Protein AF-A0A6A0RBZ7-F1 (afdb_monomer)

Solvent-accessible surface area (backbone atoms only — not comparable to full-atom values): 8085 Å² total; per-residue (Å²): 137,89,80,86,81,80,82,78,82,82,77,94,74,73,84,77,72,79,76,76,73,68,76,79,75,74,66,85,78,66,88,77,43,56,83,73,71,80,57,58,84,74,53,65,67,49,73,70,46,53,54,59,62,68,76,56,68,63,87,55,32,42,76,67,55,38,51,54,51,49,54,41,51,50,47,39,51,52,47,53,52,50,51,54,52,50,53,52,50,54,52,48,54,54,50,56,72,75,35,93,70,91,65,89,72,55,71,68,58,56,53,50,50,51,52,52,52,54,52,54,61,68,70,74,114

Structure (mmCIF, N/CA/C/O backbone):
data_AF-A0A6A0RBZ7-F1
#
_entry.id   AF-A0A6A0RBZ7-F1
#
loop_
_atom_site.group_PDB
_atom_site.id
_atom_site.type_symbol
_atom_site.label_atom_id
_atom_site.label_alt_id
_atom_site.label_comp_id
_atom_site.label_as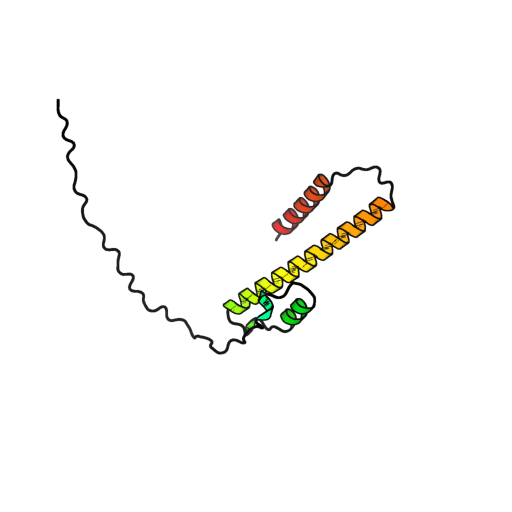ym_id
_atom_site.label_entity_id
_atom_site.label_seq_id
_atom_site.pdbx_PDB_ins_code
_atom_site.Cartn_x
_atom_site.Cartn_y
_atom_site.Cartn_z
_atom_site.occupancy
_atom_site.B_iso_or_equiv
_atom_site.auth_seq_id
_atom_site.auth_comp_id
_atom_site.auth_asym_id
_atom_site.auth_atom_id
_atom_site.pdbx_PDB_model_num
ATOM 1 N N . MET A 1 1 ? 51.895 10.059 60.816 1.00 44.75 1 MET A N 1
ATOM 2 C CA . MET A 1 1 ? 51.216 11.335 61.120 1.00 44.75 1 MET A CA 1
ATOM 3 C C . MET A 1 1 ? 49.793 11.196 60.600 1.00 44.75 1 MET A C 1
ATOM 5 O O . MET A 1 1 ? 49.625 10.981 59.409 1.00 44.75 1 MET A O 1
ATOM 9 N N . MET A 1 2 ? 48.817 11.102 61.507 1.00 38.97 2 MET A N 1
ATOM 10 C CA . MET A 1 2 ? 47.416 10.790 61.202 1.00 38.97 2 MET A CA 1
ATOM 11 C C . MET A 1 2 ? 46.694 12.017 60.637 1.00 38.97 2 MET A C 1
ATOM 13 O O . MET A 1 2 ? 46.860 13.109 61.172 1.00 38.97 2 MET A O 1
ATOM 17 N N . ILE A 1 3 ? 45.860 11.824 59.615 1.00 46.59 3 ILE A N 1
ATOM 18 C CA . ILE A 1 3 ? 44.832 12.791 59.220 1.00 46.59 3 ILE A CA 1
ATOM 19 C C . ILE A 1 3 ? 43.491 12.073 59.379 1.00 46.59 3 ILE A C 1
ATOM 21 O O . ILE A 1 3 ? 43.168 11.167 58.613 1.00 46.59 3 ILE A O 1
ATOM 25 N N . GLN A 1 4 ? 42.754 12.432 60.430 1.00 48.66 4 GLN A N 1
ATOM 26 C CA . GLN A 1 4 ? 41.369 12.017 60.635 1.00 48.66 4 GLN A CA 1
ATOM 27 C C . GLN A 1 4 ? 40.492 12.742 59.610 1.00 48.66 4 GLN A C 1
ATOM 29 O O . GLN A 1 4 ? 40.431 13.969 59.605 1.00 48.66 4 GLN A O 1
ATOM 34 N N . VAL A 1 5 ? 39.820 11.985 58.744 1.00 55.41 5 VAL A N 1
ATOM 35 C CA . VAL A 1 5 ? 38.746 12.502 57.890 1.00 55.41 5 VAL A CA 1
ATOM 36 C C . VAL A 1 5 ? 37.437 12.293 58.642 1.00 55.41 5 VAL A C 1
ATOM 38 O O . VAL A 1 5 ? 36.955 11.173 58.804 1.00 55.41 5 VAL A O 1
ATOM 41 N N . GLU A 1 6 ? 36.908 13.389 59.166 1.00 47.81 6 GLU A N 1
ATOM 42 C CA . GLU A 1 6 ? 35.656 13.453 59.908 1.00 47.81 6 GLU A CA 1
ATOM 43 C C . GLU A 1 6 ? 34.476 13.214 58.949 1.00 47.81 6 GLU A C 1
ATOM 45 O O . GLU A 1 6 ? 34.278 13.939 57.972 1.00 47.81 6 GLU A O 1
ATOM 50 N N . SER A 1 7 ? 33.712 12.148 59.191 1.00 55.22 7 SER A N 1
ATOM 51 C CA . SER A 1 7 ? 32.525 11.806 58.403 1.00 55.22 7 SER A CA 1
ATOM 52 C C . SER A 1 7 ? 31.362 12.708 58.816 1.00 55.22 7 SER A C 1
ATOM 54 O O . SER A 1 7 ? 30.881 12.620 59.944 1.00 55.22 7 SER A O 1
ATOM 56 N N . ARG A 1 8 ? 30.887 13.571 57.910 1.00 57.09 8 ARG A N 1
ATOM 57 C CA . ARG A 1 8 ? 29.642 14.328 58.113 1.00 57.09 8 ARG A CA 1
ATOM 58 C C . ARG A 1 8 ? 28.433 13.386 57.987 1.00 57.09 8 ARG A C 1
ATOM 60 O O . ARG A 1 8 ? 28.324 12.719 56.958 1.00 57.09 8 ARG A O 1
ATOM 67 N N . PRO A 1 9 ? 27.504 13.342 58.957 1.00 52.34 9 PRO A N 1
ATOM 68 C CA . PRO A 1 9 ? 26.252 12.612 58.794 1.00 52.34 9 PRO A CA 1
ATOM 69 C C . PRO A 1 9 ? 25.336 13.339 57.798 1.00 52.34 9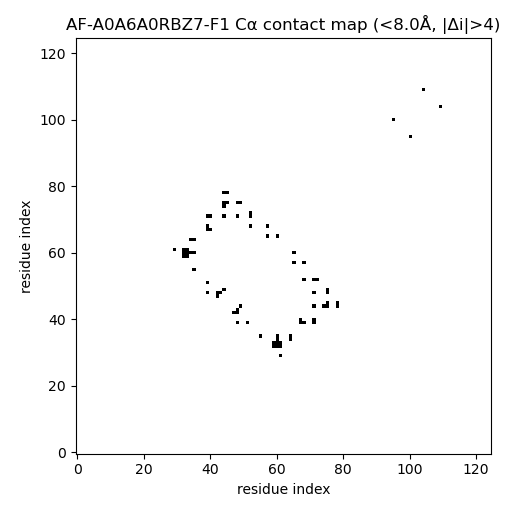 PRO A C 1
ATOM 71 O O . PRO A 1 9 ? 25.086 14.539 57.917 1.00 52.34 9 PRO A O 1
ATOM 74 N N . MET A 1 10 ? 24.848 12.597 56.802 1.00 51.03 10 MET A N 1
ATOM 75 C CA . MET A 1 10 ? 23.846 13.051 55.839 1.00 51.03 10 MET A CA 1
ATOM 76 C C . MET A 1 10 ? 22.495 13.189 56.555 1.00 51.03 10 MET A C 1
ATOM 78 O O . MET A 1 10 ? 22.010 12.229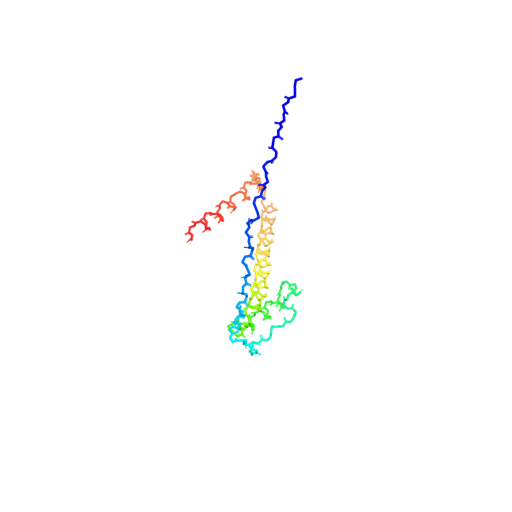 57.152 1.00 51.03 10 MET A O 1
ATOM 82 N N . ALA A 1 11 ? 21.909 14.388 56.532 1.00 60.94 11 ALA A N 1
ATOM 83 C CA . ALA A 1 11 ? 20.591 14.639 57.107 1.00 60.94 11 ALA A CA 1
ATOM 84 C C . ALA A 1 11 ? 19.505 13.823 56.369 1.00 60.94 11 ALA A C 1
ATOM 86 O O . ALA A 1 11 ? 19.566 13.719 55.141 1.00 60.94 11 ALA A O 1
ATOM 87 N N . PRO A 1 12 ? 18.498 13.272 57.074 1.00 55.38 12 PRO A N 1
ATOM 88 C CA . PRO A 1 12 ? 17.367 12.616 56.442 1.00 55.38 12 PRO A CA 1
ATOM 89 C C . PRO A 1 12 ? 16.357 13.682 55.997 1.00 55.38 12 PRO A C 1
ATOM 91 O O . PRO A 1 12 ? 15.600 14.229 56.791 1.00 55.38 12 PRO A O 1
ATOM 94 N N . GLY A 1 13 ? 16.372 13.995 54.710 1.00 49.75 13 GLY A N 1
ATOM 95 C CA . GLY A 1 13 ? 15.325 14.722 53.996 1.00 49.75 13 GLY A CA 1
ATOM 96 C C . GLY A 1 13 ? 15.412 14.231 52.556 1.00 49.75 13 GLY A C 1
ATOM 97 O O . GLY A 1 13 ? 16.498 14.178 51.993 1.00 49.75 13 GLY A O 1
ATOM 98 N N . THR A 1 14 ? 14.364 13.710 51.942 1.00 56.25 14 THR A N 1
ATOM 99 C CA . THR A 1 14 ? 13.032 14.295 51.879 1.00 56.25 14 THR A CA 1
ATOM 100 C C . THR A 1 14 ? 12.034 13.160 51.686 1.00 56.25 14 THR A C 1
ATOM 102 O O . THR A 1 14 ? 12.271 12.271 50.862 1.00 56.25 14 THR A O 1
ATOM 105 N N . ASP A 1 15 ? 10.930 13.206 52.433 1.00 45.38 15 ASP A N 1
ATOM 106 C CA . ASP A 1 15 ? 9.711 12.463 52.129 1.00 45.38 15 ASP A CA 1
ATOM 107 C C . ASP A 1 15 ? 9.446 12.545 50.626 1.00 45.38 15 ASP A C 1
ATOM 109 O O . ASP A 1 15 ? 9.230 13.625 50.067 1.00 45.38 15 ASP A O 1
ATOM 113 N N . ARG A 1 16 ? 9.484 11.395 49.948 1.00 50.19 16 ARG A N 1
ATOM 114 C CA . ARG A 1 16 ? 8.857 11.276 48.638 1.00 50.19 16 ARG A CA 1
ATOM 115 C C . ARG A 1 16 ? 7.380 11.491 48.898 1.00 50.19 16 ARG A C 1
ATOM 117 O O . ARG A 1 16 ? 6.717 10.574 49.369 1.00 50.19 16 ARG A O 1
ATOM 124 N N . GLN A 1 17 ? 6.938 12.724 48.660 1.00 50.69 17 GLN A N 1
ATOM 125 C CA . GLN A 1 17 ? 5.543 13.124 48.673 1.00 50.69 17 GLN A CA 1
ATOM 126 C C . GLN A 1 17 ? 4.727 11.985 48.083 1.00 50.69 17 GLN A C 1
ATOM 128 O O . GLN A 1 17 ? 4.946 11.581 46.936 1.00 50.69 17 GLN A O 1
ATOM 133 N N . SER A 1 18 ? 3.860 11.434 48.926 1.00 49.50 18 SER A N 1
ATOM 134 C CA . SER A 1 18 ? 2.731 10.621 48.532 1.00 49.50 18 SER A CA 1
ATOM 135 C C . SER A 1 18 ? 2.111 11.317 47.337 1.00 49.50 18 SER A C 1
ATOM 137 O O . SER A 1 18 ? 1.544 12.400 47.456 1.00 49.50 18 SER A O 1
ATOM 139 N N . ILE A 1 19 ? 2.317 10.748 46.154 1.00 53.22 19 ILE A N 1
ATOM 140 C CA . ILE A 1 19 ? 1.489 11.087 45.015 1.00 53.22 19 ILE A CA 1
ATOM 141 C C . ILE A 1 19 ? 0.155 10.486 45.418 1.00 53.22 19 ILE A C 1
ATOM 143 O O . ILE A 1 19 ? -0.067 9.288 45.226 1.00 53.22 19 ILE A O 1
ATOM 147 N N . ASP A 1 20 ? -0.662 11.294 46.086 1.00 47.59 20 ASP A N 1
ATOM 148 C CA . ASP A 1 20 ? -2.086 11.069 46.197 1.00 47.59 20 ASP A CA 1
ATOM 149 C C . ASP A 1 20 ? -2.549 10.952 44.750 1.00 47.59 20 ASP A C 1
ATOM 151 O O . ASP A 1 20 ? -2.672 11.929 44.011 1.00 47.59 20 ASP A O 1
ATOM 155 N N . LYS A 1 21 ? -2.632 9.704 44.286 1.00 56.59 21 LYS A N 1
ATOM 156 C CA . LYS A 1 21 ? -3.212 9.365 43.001 1.00 56.59 21 LYS A CA 1
ATOM 157 C C . LYS A 1 21 ? -4.697 9.621 43.178 1.00 56.59 21 LYS A C 1
ATOM 159 O O . LYS A 1 21 ? -5.448 8.693 43.466 1.00 56.59 21 LYS A O 1
ATOM 164 N N . GLU A 1 22 ? -5.083 10.890 43.055 1.00 55.34 22 GLU A N 1
ATOM 165 C CA . GLU A 1 22 ? -6.410 11.273 42.591 1.00 55.34 22 GLU A CA 1
ATOM 166 C C . GLU A 1 22 ? -6.803 10.224 41.540 1.00 55.34 22 GLU A C 1
ATOM 168 O O . GLU A 1 22 ? -6.018 9.993 40.604 1.00 55.34 22 GLU A O 1
ATOM 173 N N . PRO A 1 23 ? -7.906 9.478 41.739 1.00 51.19 23 PRO A N 1
ATOM 174 C CA . PRO A 1 23 ? -8.352 8.511 40.759 1.00 51.19 23 PRO A CA 1
ATOM 175 C C . PRO A 1 23 ? -8.436 9.259 39.440 1.00 51.19 23 PRO A C 1
ATOM 177 O O . PRO A 1 23 ? -9.162 10.244 39.340 1.00 51.19 23 PRO A O 1
ATOM 180 N N . ILE A 1 24 ? -7.637 8.844 38.458 1.00 56.59 24 ILE A N 1
ATOM 181 C CA . ILE A 1 24 ? -7.763 9.375 37.110 1.00 56.59 24 ILE A CA 1
ATOM 182 C C . ILE A 1 24 ? -9.175 8.968 36.707 1.00 56.59 24 ILE A C 1
ATOM 184 O O . ILE A 1 24 ? -9.430 7.788 36.460 1.00 56.59 24 ILE A O 1
ATOM 188 N N . GLU A 1 25 ? -10.107 9.914 36.786 1.00 46.34 25 GLU A N 1
ATOM 189 C CA . GLU A 1 25 ? -11.473 9.754 36.330 1.00 46.34 25 GLU A CA 1
ATOM 190 C C . GLU A 1 25 ? -11.345 9.517 34.831 1.00 46.34 25 GLU A C 1
ATOM 192 O O . GLU A 1 25 ? -11.154 10.440 34.040 1.00 46.34 25 GLU A O 1
ATOM 197 N N . TYR A 1 26 ? -11.293 8.238 34.454 1.00 51.84 26 TYR A N 1
ATOM 198 C CA . TYR A 1 26 ? -11.399 7.833 33.070 1.00 51.84 26 TYR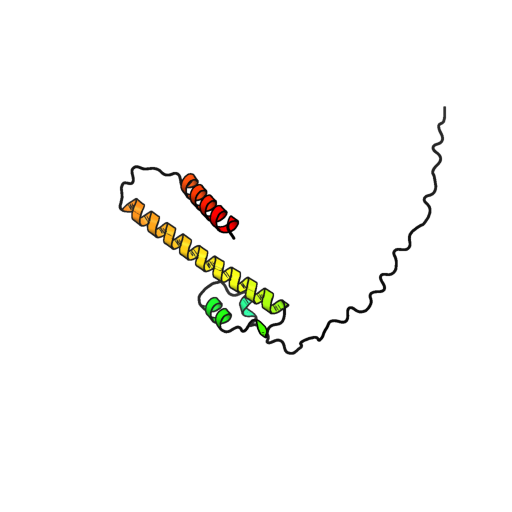 A CA 1
ATOM 199 C C . TYR A 1 26 ? -12.726 8.416 32.598 1.00 51.84 26 TYR A C 1
ATOM 201 O O . TYR A 1 26 ? -13.795 7.973 33.024 1.00 51.84 26 TYR A O 1
ATOM 209 N N . GLY A 1 27 ? -12.626 9.469 31.780 1.00 54.34 27 GLY A N 1
ATOM 210 C CA . GLY A 1 27 ? -13.752 10.072 31.085 1.00 54.34 27 GLY A CA 1
ATOM 211 C C . GLY A 1 27 ? -14.579 8.991 30.392 1.00 54.34 27 GLY A C 1
ATOM 212 O O . GLY A 1 27 ? -14.081 7.880 30.198 1.00 54.34 27 GLY A O 1
ATOM 213 N N . PRO A 1 28 ? -15.843 9.306 30.066 1.00 48.72 28 PRO A N 1
ATOM 214 C CA . PRO A 1 28 ? -16.896 8.338 29.796 1.00 48.72 28 PRO A CA 1
ATOM 215 C C . PRO A 1 28 ? -16.363 7.219 28.916 1.00 48.72 28 PRO A C 1
ATOM 217 O O . PRO A 1 28 ? -16.144 7.416 27.729 1.00 48.72 28 PRO A O 1
ATOM 220 N N . THR A 1 29 ? -16.123 6.069 29.545 1.00 60.25 29 THR A N 1
ATOM 221 C CA . THR A 1 29 ? -15.833 4.804 28.885 1.00 60.25 29 THR A CA 1
ATOM 222 C C . THR A 1 29 ? -16.958 4.594 27.890 1.00 60.25 29 THR A C 1
ATOM 224 O O . THR A 1 29 ? -18.103 4.318 28.240 1.00 60.25 29 THR A O 1
ATOM 227 N N . ASP A 1 30 ? -16.647 4.861 26.647 1.00 54.09 30 ASP A N 1
ATOM 228 C CA . ASP A 1 30 ? -17.426 4.664 25.457 1.00 54.09 30 ASP A CA 1
ATOM 229 C C . ASP A 1 30 ? -17.490 3.156 25.195 1.00 54.09 30 ASP A C 1
ATOM 231 O O . ASP A 1 30 ? -16.945 2.631 24.235 1.00 54.09 30 ASP A O 1
ATOM 235 N N . TRP A 1 31 ? -18.203 2.419 26.058 1.00 55.66 31 TRP A N 1
ATOM 236 C CA . TRP A 1 31 ? -18.424 0.966 25.930 1.00 55.66 31 TRP A CA 1
ATOM 237 C C . TRP A 1 31 ? -19.183 0.567 24.650 1.00 55.66 31 TRP A C 1
ATOM 239 O O . TRP A 1 31 ? -19.508 -0.603 24.469 1.00 55.66 31 TRP A O 1
ATOM 249 N N . ASN A 1 32 ? -19.498 1.531 23.781 1.00 59.84 32 ASN A N 1
ATOM 250 C CA . ASN A 1 32 ? -20.224 1.348 22.533 1.00 59.84 32 ASN A CA 1
ATOM 251 C C . ASN A 1 32 ? -19.333 1.584 21.297 1.00 59.84 32 ASN A C 1
ATOM 253 O O . ASN A 1 32 ? -19.846 1.907 20.225 1.00 59.84 32 ASN A O 1
ATOM 257 N N . CYS A 1 33 ? -18.007 1.464 21.435 1.00 62.88 33 CYS A N 1
ATOM 258 C CA . CYS A 1 33 ? -17.109 1.432 20.283 1.00 62.88 33 CYS A CA 1
ATOM 259 C C . CYS A 1 33 ? -17.403 0.205 19.416 1.00 62.88 33 CYS A C 1
ATOM 261 O O . CYS A 1 33 ? -17.576 -0.910 19.915 1.00 62.88 33 CYS A O 1
ATOM 263 N N . THR A 1 34 ? -17.434 0.409 18.101 1.00 72.31 34 THR A N 1
ATOM 264 C CA . THR A 1 34 ? -17.593 -0.703 17.160 1.00 72.31 34 THR A CA 1
ATOM 265 C C . THR A 1 34 ? -16.294 -1.512 17.145 1.00 72.31 34 THR A C 1
ATOM 267 O O . THR A 1 34 ? -15.243 -0.929 16.879 1.00 72.31 34 THR A O 1
ATOM 270 N N . PRO A 1 35 ? -16.317 -2.825 17.431 1.00 72.31 35 PRO A N 1
ATOM 271 C CA . PRO A 1 35 ? -15.105 -3.632 17.430 1.00 72.31 35 PRO A CA 1
ATOM 272 C C . PRO A 1 35 ? -14.574 -3.804 16.004 1.00 72.31 35 PRO A C 1
ATOM 274 O O . PRO A 1 35 ? -15.338 -4.064 15.070 1.00 72.31 35 PRO A O 1
ATOM 277 N N . ILE A 1 36 ? -13.256 -3.703 15.835 1.00 79.88 36 ILE A N 1
ATOM 278 C CA . ILE A 1 36 ? -12.608 -3.991 14.553 1.00 79.88 36 ILE A CA 1
ATOM 279 C C . ILE A 1 36 ? -12.462 -5.504 14.326 1.00 79.88 36 ILE A C 1
ATOM 281 O O . ILE A 1 36 ? -12.309 -6.273 15.278 1.00 79.88 36 ILE A O 1
ATOM 285 N N . PRO A 1 37 ? -12.462 -5.964 13.063 1.00 78.88 37 PRO A N 1
ATOM 286 C CA . PRO A 1 37 ? -12.129 -7.346 12.743 1.00 78.88 37 PRO A CA 1
ATOM 287 C C . PRO A 1 37 ? -10.727 -7.727 13.249 1.00 78.88 37 PRO A C 1
ATOM 289 O O . PRO A 1 37 ? -9.731 -7.134 12.830 1.00 78.88 37 PRO A O 1
ATOM 292 N N . LEU A 1 38 ? -10.643 -8.771 14.084 1.00 74.62 38 LEU A N 1
ATOM 293 C CA . LEU A 1 38 ? -9.395 -9.268 14.698 1.00 74.62 38 LEU A CA 1
ATOM 294 C C . LEU A 1 38 ? -8.300 -9.608 13.664 1.00 74.62 38 LEU A C 1
ATOM 296 O O . LEU A 1 38 ? -7.106 -9.570 13.944 1.00 74.62 38 LEU A O 1
ATOM 300 N N . GLU A 1 39 ? -8.708 -9.931 12.438 1.00 82.81 39 GLU A N 1
ATOM 301 C CA . GLU A 1 39 ? -7.813 -10.304 11.342 1.00 82.81 39 GLU A CA 1
ATOM 302 C C . GLU A 1 39 ? -6.971 -9.129 10.817 1.00 82.81 39 GLU A C 1
ATOM 304 O O . GLU A 1 39 ? -5.962 -9.356 10.156 1.00 82.81 39 GLU A O 1
ATOM 309 N N . ILE A 1 40 ? -7.338 -7.874 11.104 1.00 84.75 40 ILE A N 1
ATOM 310 C CA . ILE A 1 40 ? -6.658 -6.693 10.548 1.00 84.75 40 ILE A CA 1
ATOM 311 C C . ILE A 1 40 ? -5.183 -6.644 10.932 1.00 84.75 40 ILE A C 1
ATOM 313 O O . ILE A 1 40 ? -4.348 -6.290 10.102 1.00 84.75 40 ILE A O 1
ATOM 317 N N . GLU A 1 41 ? -4.831 -7.025 12.157 1.00 85.38 41 GLU A N 1
ATOM 318 C CA . GLU A 1 41 ? -3.445 -7.002 12.634 1.00 85.38 41 GLU A CA 1
ATOM 319 C C . GLU A 1 41 ? -2.578 -8.078 11.985 1.00 85.38 41 GLU A C 1
ATOM 321 O O . GLU A 1 41 ? -1.391 -7.861 11.750 1.00 85.38 41 GLU A O 1
ATOM 326 N N . THR A 1 42 ? -3.163 -9.218 11.630 1.00 87.38 42 THR A N 1
ATOM 327 C CA . THR A 1 42 ? -2.414 -10.396 11.169 1.00 87.38 42 THR A CA 1
ATOM 328 C C . THR A 1 42 ? -2.468 -10.595 9.661 1.00 87.38 42 THR A C 1
ATOM 330 O O . THR A 1 42 ? -1.601 -11.265 9.099 1.00 87.38 42 THR A O 1
ATOM 333 N N . LEU A 1 43 ? -3.448 -9.997 8.983 1.00 90.62 43 LEU A N 1
ATOM 334 C CA . LEU A 1 43 ? -3.571 -10.093 7.538 1.00 90.62 43 LEU A CA 1
ATOM 335 C C . LEU A 1 43 ? -2.374 -9.451 6.840 1.00 90.62 43 LEU A C 1
ATOM 337 O O . LEU A 1 43 ? -2.009 -8.299 7.086 1.00 90.62 43 LEU A O 1
ATOM 341 N N . ALA A 1 44 ? -1.794 -10.216 5.917 1.00 90.94 44 ALA A N 1
ATOM 342 C CA . ALA A 1 44 ? -0.797 -9.702 4.999 1.00 90.94 44 ALA A CA 1
ATOM 343 C C . ALA A 1 44 ? -1.404 -8.577 4.139 1.00 90.94 44 ALA A C 1
ATOM 345 O O . ALA A 1 44 ? -2.588 -8.643 3.777 1.00 90.94 44 ALA A O 1
ATOM 346 N N . PRO A 1 45 ? -0.610 -7.552 3.789 1.00 91.19 45 PRO A N 1
ATOM 347 C CA . PRO A 1 45 ? -1.074 -6.520 2.882 1.00 91.19 45 PRO A CA 1
ATOM 348 C C . PRO A 1 45 ? -1.388 -7.115 1.504 1.00 91.19 45 PRO A C 1
ATOM 350 O O . PRO A 1 45 ? -0.685 -7.991 1.005 1.00 91.19 45 PRO A O 1
ATOM 353 N N . GLY A 1 46 ? -2.499 -6.669 0.922 1.00 91.88 46 GLY A N 1
ATOM 354 C CA . GLY A 1 46 ? -3.039 -7.176 -0.332 1.00 91.88 46 GLY A CA 1
ATOM 355 C C . GLY A 1 46 ? -4.543 -6.905 -0.474 1.00 91.88 46 GLY A C 1
ATOM 356 O O . GLY A 1 46 ? -5.141 -6.226 0.367 1.00 91.88 46 GLY A O 1
ATOM 357 N N . PRO A 1 47 ? -5.195 -7.463 -1.510 1.00 92.25 47 PRO A N 1
ATOM 358 C CA . PRO A 1 47 ? -6.584 -7.140 -1.851 1.00 92.25 47 PRO A CA 1
ATOM 359 C C . PRO A 1 47 ? -7.589 -7.412 -0.724 1.00 92.25 47 PRO A C 1
ATOM 361 O O . PRO A 1 47 ? -8.545 -6.660 -0.539 1.00 92.25 47 PRO A O 1
ATOM 364 N N . ARG A 1 48 ? -7.366 -8.474 0.064 1.00 91.88 48 ARG A N 1
ATOM 365 C CA . ARG A 1 48 ? -8.237 -8.825 1.195 1.00 91.88 48 ARG A CA 1
ATOM 366 C C . ARG A 1 48 ? -8.168 -7.779 2.309 1.00 91.88 48 ARG A C 1
ATOM 368 O O . ARG A 1 48 ? -9.215 -7.352 2.788 1.00 91.88 48 ARG A O 1
ATOM 375 N N . LEU A 1 49 ? -6.962 -7.348 2.686 1.00 92.19 49 LEU A N 1
ATOM 376 C CA . LEU A 1 49 ? -6.783 -6.297 3.689 1.00 92.19 49 LEU A CA 1
ATOM 377 C C . LEU A 1 49 ? -7.315 -4.950 3.176 1.00 92.19 49 LEU A C 1
ATOM 379 O O . LEU A 1 49 ? -7.990 -4.245 3.915 1.00 92.19 49 LEU A O 1
ATOM 383 N N . ALA A 1 50 ? -7.095 -4.626 1.897 1.00 92.56 50 ALA A N 1
ATOM 384 C CA . ALA A 1 50 ? -7.615 -3.405 1.276 1.00 92.56 50 ALA A CA 1
ATOM 385 C C . ALA A 1 50 ? -9.145 -3.301 1.371 1.00 92.56 50 ALA A C 1
ATOM 387 O O . ALA A 1 50 ? -9.678 -2.258 1.752 1.00 92.56 50 ALA A O 1
ATOM 388 N N . ARG A 1 51 ? -9.849 -4.399 1.066 1.00 93.00 51 ARG A N 1
ATOM 389 C CA . ARG A 1 51 ? -11.310 -4.459 1.168 1.00 93.00 51 ARG A CA 1
ATOM 390 C C . ARG A 1 51 ? -11.777 -4.229 2.603 1.00 93.00 51 ARG A C 1
ATOM 392 O O . ARG A 1 51 ? -12.613 -3.366 2.826 1.00 93.00 51 ARG A O 1
ATOM 399 N N . LEU A 1 52 ? -11.179 -4.933 3.567 1.00 90.88 52 LEU A N 1
ATOM 400 C CA . LEU A 1 52 ? -11.516 -4.767 4.983 1.00 90.88 52 LEU A CA 1
ATOM 401 C C . LEU A 1 52 ? -11.314 -3.327 5.461 1.00 90.88 52 LEU A C 1
ATOM 403 O O . LEU A 1 52 ? -12.159 -2.805 6.170 1.00 90.88 52 LEU A O 1
ATOM 407 N N . LEU A 1 53 ? -10.230 -2.665 5.050 1.00 92.19 53 LEU A N 1
ATOM 408 C CA . LEU A 1 53 ? -9.939 -1.290 5.468 1.00 92.19 53 LEU A CA 1
ATOM 409 C C . LEU A 1 53 ? -10.852 -0.232 4.837 1.00 92.19 53 LEU A C 1
ATOM 411 O O . LEU A 1 53 ? -10.925 0.879 5.365 1.00 92.19 53 LEU A O 1
ATOM 415 N N . THR A 1 54 ? -11.507 -0.557 3.720 1.00 92.06 54 THR A N 1
ATOM 416 C CA . THR A 1 54 ? -12.426 0.347 3.009 1.00 92.06 54 THR A CA 1
ATOM 417 C C . THR A 1 54 ? -13.782 0.423 3.707 1.00 92.06 54 THR A C 1
ATOM 419 O O . THR A 1 54 ? -14.391 1.487 3.742 1.00 92.06 54 THR A O 1
ATOM 422 N N . ASP A 1 55 ? -14.219 -0.682 4.311 1.00 88.19 55 ASP A N 1
ATOM 423 C CA . ASP A 1 55 ? -15.527 -0.794 4.968 1.00 88.19 55 ASP A CA 1
ATOM 424 C C . ASP A 1 55 ? -15.527 -0.243 6.412 1.00 88.19 55 ASP A C 1
ATOM 426 O O . ASP A 1 55 ? -16.567 -0.214 7.069 1.00 88.19 55 ASP A O 1
ATOM 430 N N . ILE A 1 56 ? -14.370 0.191 6.927 1.00 89.50 56 ILE A N 1
ATOM 431 C CA . ILE A 1 56 ? -14.218 0.666 8.308 1.00 89.50 56 ILE A CA 1
ATOM 432 C C . ILE A 1 56 ? -14.457 2.170 8.402 1.00 89.50 56 ILE A C 1
ATOM 434 O O . ILE A 1 56 ? -13.659 2.973 7.905 1.00 89.50 56 ILE A O 1
ATOM 438 N N . ASP A 1 57 ? -15.489 2.542 9.158 1.00 88.69 57 ASP A N 1
ATOM 439 C CA . ASP A 1 57 ? -15.643 3.896 9.679 1.00 88.69 57 ASP A CA 1
ATOM 440 C C . ASP A 1 57 ? -14.750 4.090 10.912 1.00 88.69 57 ASP A C 1
ATOM 442 O O . ASP A 1 57 ? -14.998 3.541 11.983 1.00 88.69 57 ASP A O 1
ATOM 446 N N . THR A 1 58 ? -13.685 4.877 10.762 1.00 85.94 58 THR A N 1
ATOM 447 C CA . THR A 1 58 ? -12.732 5.148 11.846 1.00 85.94 58 THR A CA 1
ATOM 448 C C . THR A 1 58 ? -13.287 6.069 12.930 1.00 85.94 58 THR A C 1
ATOM 450 O O . THR A 1 58 ? -12.740 6.080 14.028 1.00 85.94 58 THR A O 1
ATOM 453 N N . ALA A 1 59 ? -14.344 6.840 12.653 1.00 86.38 59 ALA A N 1
ATOM 454 C CA . ALA A 1 59 ? -14.900 7.790 13.617 1.00 86.38 59 ALA A CA 1
ATOM 455 C C . ALA A 1 59 ? -15.682 7.101 14.749 1.00 86.38 59 ALA A C 1
ATOM 457 O O . ALA A 1 59 ? -15.803 7.658 15.837 1.00 86.38 59 ALA A O 1
ATOM 458 N N . SER A 1 60 ? -16.184 5.886 14.508 1.00 85.38 60 SER A N 1
ATOM 459 C CA . SER A 1 60 ? -16.933 5.080 15.482 1.00 85.38 60 SER A CA 1
ATOM 460 C C . SER A 1 60 ? -16.072 4.090 16.278 1.00 85.38 60 SER A C 1
ATOM 462 O O . SER A 1 60 ? -16.604 3.259 17.021 1.00 85.38 60 SER A O 1
ATOM 464 N N . LEU A 1 61 ? -14.752 4.121 16.078 1.00 87.38 61 LEU A N 1
ATOM 465 C CA . LEU A 1 61 ? -13.803 3.209 16.712 1.00 87.38 61 LEU A CA 1
ATOM 466 C C . LEU A 1 61 ? -13.235 3.784 18.004 1.00 87.38 61 LEU A C 1
ATOM 468 O O . LEU A 1 61 ? -13.067 4.999 18.131 1.00 87.38 61 LEU A O 1
ATOM 472 N N . SER A 1 62 ? -12.837 2.890 18.910 1.00 87.50 62 SER A N 1
ATOM 473 C CA . SER A 1 62 ? -12.035 3.270 20.072 1.00 87.50 62 SER A CA 1
ATOM 474 C C . SER A 1 62 ? -10.693 3.858 19.625 1.00 87.50 62 SER A C 1
ATOM 476 O O . SER A 1 62 ? -10.165 3.500 18.570 1.00 87.50 62 SER A O 1
ATOM 478 N N . SER A 1 63 ? -10.089 4.727 20.437 1.00 86.69 63 SER A N 1
ATOM 479 C CA . SER A 1 63 ? -8.769 5.304 20.130 1.00 86.69 63 SER A CA 1
ATOM 480 C C . SER A 1 63 ? -7.694 4.238 19.884 1.00 86.69 63 SER A C 1
ATOM 482 O O . SER A 1 63 ? -6.801 4.436 19.064 1.00 86.69 63 SER A O 1
ATOM 484 N N . TYR A 1 64 ? -7.784 3.095 20.571 1.00 88.38 64 TYR A N 1
ATOM 485 C CA . TYR A 1 64 ? -6.882 1.965 20.354 1.00 88.38 64 TYR A CA 1
ATOM 486 C C . TYR A 1 64 ? -7.092 1.343 18.968 1.00 88.38 64 TYR A C 1
ATOM 488 O O . TYR A 1 64 ? -6.146 1.222 18.190 1.00 88.38 64 TYR A O 1
ATOM 496 N N . ASP A 1 65 ? -8.341 1.043 18.615 1.00 87.75 65 ASP A N 1
ATOM 497 C CA . ASP A 1 65 ? -8.683 0.436 17.329 1.00 87.75 65 ASP A CA 1
ATOM 498 C C . ASP A 1 65 ? -8.380 1.367 16.147 1.00 87.75 65 ASP A C 1
ATOM 500 O O . ASP A 1 65 ? -7.973 0.911 15.076 1.00 87.75 65 ASP A O 1
ATOM 504 N N . GLN A 1 66 ? -8.509 2.684 16.337 1.00 88.75 66 GLN A N 1
ATOM 505 C CA . GLN A 1 66 ? -8.084 3.678 15.349 1.00 88.75 66 GLN A CA 1
ATOM 506 C C . GLN A 1 66 ? -6.588 3.551 15.032 1.00 88.75 66 GLN A C 1
ATOM 508 O O . GLN A 1 66 ? -6.202 3.592 13.861 1.00 88.75 66 GLN A O 1
ATOM 513 N N . ILE A 1 67 ? -5.744 3.357 16.052 1.00 90.62 67 ILE A N 1
ATOM 514 C CA . ILE A 1 67 ? -4.301 3.153 15.870 1.00 90.62 67 ILE A CA 1
ATOM 515 C C . ILE A 1 67 ? -4.043 1.838 15.130 1.00 90.62 67 ILE A C 1
ATOM 517 O O . ILE A 1 67 ? -3.255 1.821 14.182 1.00 90.62 67 ILE A O 1
ATOM 521 N N . THR A 1 68 ? -4.733 0.756 15.495 1.00 91.38 68 THR A N 1
ATOM 522 C CA . THR A 1 68 ? -4.609 -0.536 14.804 1.00 91.38 68 THR A CA 1
ATOM 523 C C . THR A 1 68 ? -4.983 -0.429 13.320 1.00 91.38 68 THR A C 1
ATOM 525 O O . THR A 1 68 ? -4.252 -0.906 12.442 1.00 91.38 68 THR A O 1
ATOM 528 N N . VAL A 1 69 ? -6.079 0.262 12.997 1.00 92.31 69 VAL A N 1
ATOM 529 C CA . VAL A 1 69 ? -6.497 0.508 11.608 1.00 92.31 69 VAL A CA 1
ATOM 530 C C . VAL A 1 69 ? -5.482 1.380 10.870 1.00 92.31 69 VAL A C 1
ATOM 532 O O . VAL A 1 69 ? -5.157 1.097 9.714 1.00 92.31 69 VAL A O 1
ATOM 535 N N . LEU A 1 70 ? -4.924 2.402 11.524 1.00 92.81 70 LEU A N 1
ATOM 536 C CA . LEU A 1 70 ? -3.875 3.242 10.945 1.00 92.81 70 LEU A CA 1
ATOM 537 C C . LEU A 1 70 ? -2.620 2.425 10.603 1.00 92.81 70 LEU A C 1
ATOM 539 O O . LEU A 1 70 ? -2.089 2.544 9.499 1.00 92.81 70 LEU A O 1
ATOM 543 N N . GLN A 1 71 ? -2.176 1.544 11.501 1.00 92.81 71 GLN A N 1
ATOM 544 C CA . GLN A 1 71 ? -1.038 0.653 11.254 1.00 92.81 71 GLN A CA 1
ATOM 545 C C . GLN A 1 71 ? -1.298 -0.302 10.081 1.00 92.81 71 GLN A C 1
ATOM 547 O O . GLN A 1 71 ? -0.415 -0.550 9.257 1.00 92.81 71 GLN A O 1
ATOM 552 N N . ALA A 1 72 ? -2.516 -0.832 9.959 1.00 93.81 72 ALA A N 1
ATOM 553 C CA . ALA A 1 72 ? -2.904 -1.653 8.817 1.00 93.81 72 ALA A CA 1
ATOM 554 C C . ALA A 1 72 ? -2.922 -0.865 7.495 1.00 93.81 72 ALA A C 1
ATOM 556 O O . ALA A 1 72 ? -2.417 -1.359 6.484 1.00 93.81 72 ALA A O 1
ATOM 557 N N . ARG A 1 73 ? -3.411 0.383 7.506 1.00 94.88 73 ARG A N 1
ATOM 558 C CA . ARG A 1 73 ? -3.339 1.291 6.348 1.00 94.88 73 ARG A CA 1
ATOM 559 C C . ARG A 1 73 ? -1.894 1.591 5.953 1.00 94.88 73 ARG A C 1
ATOM 561 O O . ARG A 1 73 ? -1.577 1.529 4.769 1.00 94.88 73 ARG A O 1
ATOM 568 N N . GLN A 1 74 ? -1.003 1.818 6.919 1.00 94.88 74 GLN A N 1
ATOM 569 C CA . GLN A 1 74 ? 0.420 2.029 6.642 1.00 94.88 74 GLN A CA 1
ATOM 570 C C . GLN A 1 74 ? 1.065 0.800 5.984 1.00 94.88 74 GLN A C 1
ATOM 572 O O . GLN A 1 74 ? 1.822 0.938 5.025 1.00 94.88 74 GLN A O 1
ATOM 577 N N . ARG A 1 75 ? 0.737 -0.413 6.447 1.00 94.94 75 ARG A N 1
ATOM 578 C CA . ARG A 1 75 ? 1.208 -1.654 5.808 1.00 94.94 75 ARG A CA 1
ATOM 579 C C . ARG A 1 75 ? 0.724 -1.780 4.363 1.00 94.94 75 ARG A C 1
ATOM 581 O O . ARG A 1 75 ? 1.518 -2.141 3.499 1.00 94.94 75 ARG A O 1
ATOM 588 N N . MET A 1 76 ? -0.538 -1.443 4.083 1.00 96.00 76 MET A N 1
ATOM 589 C CA . MET A 1 76 ? -1.065 -1.398 2.711 1.00 96.00 76 MET A CA 1
ATOM 590 C C . MET A 1 76 ? -0.362 -0.349 1.844 1.00 96.00 76 MET A C 1
ATOM 592 O O . MET A 1 76 ? -0.037 -0.637 0.696 1.00 96.00 76 MET A O 1
ATOM 596 N N . ALA A 1 77 ? -0.101 0.844 2.381 1.00 95.00 77 ALA A N 1
ATOM 597 C CA . ALA A 1 77 ? 0.610 1.898 1.660 1.00 95.00 77 ALA A CA 1
ATOM 598 C C . ALA A 1 77 ? 2.026 1.449 1.269 1.00 95.00 77 ALA A C 1
ATOM 600 O O . ALA A 1 77 ? 2.421 1.585 0.113 1.00 95.00 77 ALA A O 1
ATOM 601 N N . ASN A 1 78 ? 2.752 0.828 2.203 1.00 92.31 78 ASN A N 1
ATOM 602 C CA . ASN A 1 78 ? 4.084 0.285 1.941 1.00 92.31 78 ASN A CA 1
ATOM 603 C C . ASN A 1 78 ? 4.056 -0.837 0.891 1.00 92.31 78 ASN A C 1
ATOM 605 O O . ASN A 1 78 ? 4.961 -0.923 0.067 1.00 92.31 78 ASN A O 1
ATOM 609 N N . PHE A 1 79 ? 3.022 -1.682 0.897 1.00 94.88 79 PHE A N 1
ATOM 610 C CA . PHE A 1 79 ? 2.853 -2.736 -0.105 1.00 94.88 79 PHE A CA 1
ATOM 611 C C . PHE A 1 79 ? 2.665 -2.172 -1.515 1.00 94.88 79 PHE A C 1
ATOM 613 O O . PHE A 1 79 ? 3.346 -2.612 -2.436 1.00 94.88 79 PHE A O 1
ATOM 620 N N . TYR A 1 80 ? 1.806 -1.163 -1.686 1.00 93.31 80 TYR A N 1
ATOM 621 C CA . TYR A 1 80 ? 1.649 -0.512 -2.988 1.00 93.31 80 TYR A CA 1
ATOM 622 C C . TYR A 1 80 ? 2.919 0.217 -3.427 1.00 93.31 80 TYR A C 1
ATOM 624 O O . TYR A 1 80 ? 3.286 0.143 -4.595 1.00 93.31 80 TYR A O 1
ATOM 632 N N . ALA A 1 81 ? 3.623 0.873 -2.501 1.00 92.62 81 ALA A N 1
ATOM 633 C CA . ALA A 1 81 ? 4.909 1.491 -2.806 1.00 92.62 81 ALA A CA 1
ATOM 634 C C . ALA A 1 81 ? 5.927 0.455 -3.314 1.00 92.62 81 ALA A C 1
ATOM 636 O O . ALA A 1 81 ? 6.599 0.698 -4.311 1.00 92.62 81 ALA A O 1
ATOM 637 N N . ALA A 1 82 ? 5.992 -0.721 -2.684 1.00 89.19 82 ALA A N 1
ATOM 638 C CA . ALA A 1 82 ? 6.859 -1.807 -3.132 1.00 89.19 82 ALA A CA 1
ATOM 639 C C . ALA A 1 82 ? 6.487 -2.318 -4.534 1.00 89.19 82 ALA A C 1
ATOM 641 O O . ALA A 1 82 ? 7.383 -2.541 -5.339 1.00 89.19 82 ALA A O 1
ATOM 642 N N . GLN A 1 83 ? 5.193 -2.450 -4.853 1.00 92.75 83 GLN A N 1
ATOM 643 C CA . GLN A 1 83 ? 4.747 -2.842 -6.199 1.00 92.75 83 GLN A CA 1
ATOM 644 C C . GLN A 1 83 ? 5.157 -1.823 -7.264 1.00 92.75 83 GLN A C 1
ATOM 646 O O . GLN A 1 83 ? 5.659 -2.204 -8.313 1.00 92.75 83 GLN A O 1
ATOM 651 N N . VAL A 1 84 ? 5.007 -0.528 -6.977 1.00 92.12 84 VAL A N 1
ATOM 652 C CA . VAL A 1 84 ? 5.431 0.533 -7.901 1.00 92.12 84 VAL A CA 1
ATOM 653 C C . VAL A 1 84 ? 6.937 0.470 -8.160 1.00 92.12 84 VAL A C 1
ATOM 655 O O . VAL A 1 84 ? 7.366 0.629 -9.300 1.00 92.12 84 VAL A O 1
ATOM 658 N N . LEU A 1 85 ? 7.743 0.224 -7.125 1.00 87.88 85 LEU A N 1
ATOM 659 C CA . LEU A 1 85 ? 9.192 0.068 -7.277 1.00 87.88 85 LEU A CA 1
ATOM 660 C C . LEU A 1 85 ? 9.557 -1.186 -8.086 1.00 87.88 85 LEU A C 1
ATOM 662 O O . LEU A 1 85 ? 10.481 -1.138 -8.894 1.00 87.88 85 LEU A O 1
ATOM 666 N N . ASP A 1 86 ? 8.824 -2.285 -7.910 1.00 87.44 86 ASP A N 1
ATOM 667 C CA . ASP A 1 86 ? 9.015 -3.514 -8.690 1.00 87.44 86 ASP A CA 1
ATOM 668 C C . ASP A 1 86 ? 8.697 -3.287 -10.180 1.00 87.44 86 ASP A C 1
ATOM 670 O O . ASP A 1 86 ? 9.511 -3.601 -11.051 1.00 87.44 86 ASP A O 1
ATOM 674 N N . ASP A 1 87 ? 7.582 -2.611 -10.474 1.00 88.56 87 ASP A N 1
ATOM 675 C CA . ASP A 1 87 ? 7.207 -2.216 -11.836 1.00 88.56 87 ASP A CA 1
ATOM 676 C C . ASP A 1 87 ? 8.274 -1.304 -12.472 1.00 88.56 87 ASP A C 1
ATOM 678 O O . ASP A 1 87 ? 8.619 -1.448 -13.651 1.00 88.56 87 ASP A O 1
ATOM 682 N N . MET A 1 88 ? 8.837 -0.366 -11.699 1.00 84.56 88 MET A N 1
ATOM 683 C CA . MET A 1 88 ? 9.933 0.495 -12.158 1.00 84.56 88 MET A CA 1
ATOM 684 C C . MET A 1 88 ? 11.179 -0.319 -12.525 1.00 84.56 88 MET A C 1
ATOM 686 O O . MET A 1 88 ? 11.755 -0.091 -13.595 1.00 84.56 88 MET A O 1
ATOM 690 N N . CYS A 1 89 ? 11.570 -1.282 -11.688 1.00 80.69 89 CYS A N 1
ATOM 691 C CA . CYS A 1 89 ? 12.684 -2.190 -11.963 1.00 80.69 89 CYS A CA 1
ATOM 692 C C . CYS A 1 89 ? 12.443 -3.005 -13.241 1.00 80.69 89 CYS A C 1
ATOM 694 O O . CYS A 1 89 ? 13.319 -3.061 -14.105 1.00 80.69 89 CYS A O 1
ATOM 696 N N . GLU A 1 90 ? 11.242 -3.562 -13.425 1.00 83.81 90 GLU A N 1
ATOM 697 C CA . GLU A 1 90 ? 10.910 -4.339 -14.623 1.00 83.81 90 GLU A CA 1
ATOM 698 C C . GLU A 1 90 ? 10.990 -3.483 -15.904 1.00 83.81 90 GLU A C 1
ATOM 700 O O . GLU A 1 90 ? 11.483 -3.932 -16.947 1.00 83.81 90 GLU A O 1
ATOM 705 N N . ILE A 1 91 ? 10.535 -2.227 -15.844 1.00 82.94 91 ILE A N 1
ATOM 706 C CA . ILE A 1 91 ? 10.626 -1.282 -16.966 1.00 82.94 91 ILE A CA 1
ATOM 707 C C . ILE A 1 91 ? 12.089 -0.977 -17.313 1.00 82.94 91 ILE A C 1
ATOM 709 O O . ILE A 1 91 ? 12.436 -0.933 -18.500 1.00 82.94 91 ILE A O 1
ATOM 713 N N . ILE A 1 92 ? 12.944 -0.758 -16.310 1.00 77.25 92 ILE A N 1
ATOM 714 C CA . ILE A 1 92 ? 14.378 -0.508 -16.512 1.00 77.25 92 ILE A CA 1
ATOM 715 C C . ILE A 1 92 ? 15.041 -1.738 -17.137 1.00 77.25 92 ILE A C 1
ATOM 717 O O . ILE A 1 92 ? 15.697 -1.603 -18.171 1.00 77.25 92 ILE A O 1
ATOM 721 N N . ASP A 1 93 ? 14.795 -2.932 -16.600 1.00 73.69 93 ASP A N 1
ATOM 722 C CA . ASP A 1 93 ? 15.345 -4.188 -17.119 1.00 73.69 93 ASP A CA 1
ATOM 723 C C . ASP A 1 93 ? 14.979 -4.420 -18.589 1.00 73.69 93 ASP A C 1
ATOM 725 O O . ASP A 1 93 ? 15.827 -4.812 -19.398 1.00 73.69 93 ASP A O 1
ATOM 729 N N . LYS A 1 94 ? 13.724 -4.146 -18.972 1.00 74.88 94 LYS A N 1
ATOM 730 C CA . LYS A 1 94 ? 13.279 -4.223 -20.374 1.00 74.88 94 LYS A CA 1
ATOM 731 C C . LYS A 1 94 ? 14.020 -3.213 -21.253 1.00 74.88 94 LYS A C 1
ATOM 733 O O . LYS A 1 94 ? 14.481 -3.572 -22.333 1.00 74.88 94 LYS A O 1
ATOM 738 N N . ARG A 1 95 ? 14.191 -1.970 -20.790 1.00 72.69 95 ARG A N 1
ATOM 739 C CA . ARG A 1 95 ? 14.893 -0.911 -21.541 1.00 72.69 95 ARG A CA 1
ATOM 740 C C . ARG A 1 95 ? 16.390 -1.176 -21.702 1.00 72.69 95 ARG A C 1
ATOM 742 O O . ARG A 1 95 ? 16.930 -0.859 -22.759 1.00 72.69 95 ARG A O 1
ATOM 749 N N . VAL A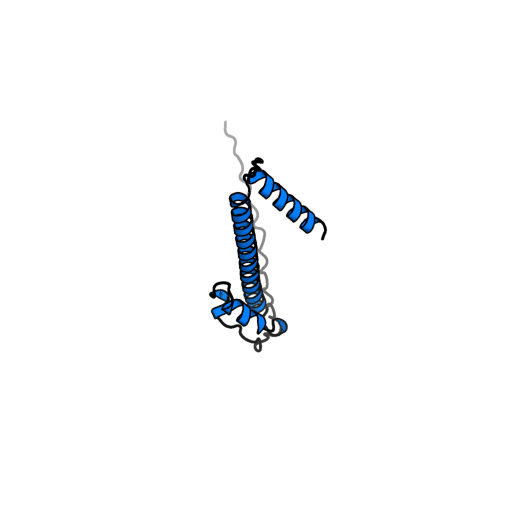 1 96 ? 17.045 -1.743 -20.690 1.00 71.88 96 VAL A N 1
ATOM 750 C CA . VAL A 1 96 ? 18.466 -2.134 -20.736 1.00 71.88 96 VAL A CA 1
ATOM 751 C C . VAL A 1 96 ? 18.681 -3.315 -21.684 1.00 71.88 96 VAL A C 1
ATOM 753 O O . VAL A 1 96 ? 19.685 -3.358 -22.384 1.00 71.88 96 VAL A O 1
ATOM 756 N N . LYS A 1 97 ? 17.733 -4.257 -21.762 1.00 67.00 97 LYS A N 1
ATOM 757 C CA . LYS A 1 97 ? 17.799 -5.361 -22.735 1.00 67.00 97 LYS A CA 1
ATOM 758 C C . LYS A 1 97 ? 17.599 -4.890 -24.181 1.00 67.00 97 LYS A C 1
ATOM 760 O O . LYS A 1 97 ? 18.264 -5.407 -25.072 1.00 67.00 97 LYS A O 1
ATOM 765 N N . ASP A 1 98 ? 16.723 -3.908 -24.407 1.00 63.62 98 ASP A N 1
ATOM 766 C CA . ASP A 1 98 ? 16.387 -3.399 -25.751 1.00 63.62 98 ASP A CA 1
ATOM 767 C C . ASP A 1 98 ? 17.380 -2.371 -26.309 1.00 63.62 98 ASP A C 1
ATOM 769 O O . ASP A 1 98 ? 17.457 -2.156 -27.521 1.00 63.62 98 ASP A O 1
ATOM 773 N N . ARG A 1 99 ? 18.148 -1.701 -25.450 1.00 54.22 99 ARG A N 1
ATOM 774 C CA . ARG A 1 99 ? 19.175 -0.748 -25.867 1.00 54.22 99 ARG A CA 1
ATOM 775 C C . ARG A 1 99 ? 20.533 -1.246 -25.402 1.00 54.22 99 ARG A C 1
ATOM 777 O O . ARG A 1 99 ? 20.750 -1.412 -24.211 1.00 54.22 99 ARG A O 1
ATOM 784 N N . VAL A 1 100 ? 21.491 -1.346 -26.324 1.00 57.03 100 VAL A N 1
ATOM 785 C CA . VAL A 1 100 ? 22.921 -1.292 -25.981 1.00 57.03 100 VAL A CA 1
ATOM 786 C C . VAL A 1 100 ? 23.184 0.102 -25.391 1.00 57.03 100 VAL A C 1
ATOM 788 O O . VAL A 1 100 ? 23.576 1.025 -26.100 1.00 57.03 100 VAL A O 1
ATOM 791 N N . LEU A 1 101 ? 22.838 0.319 -24.120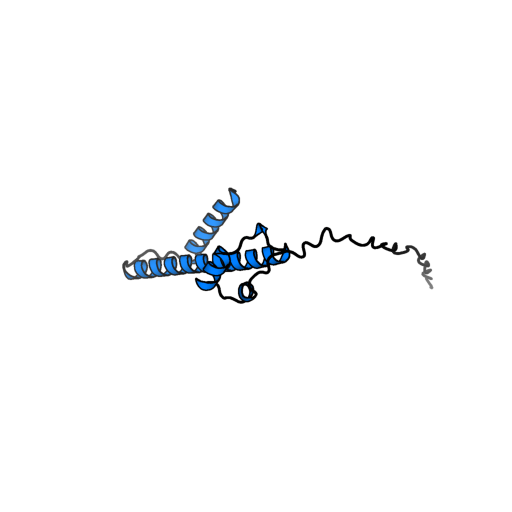 1.00 56.53 101 LEU A N 1
ATOM 792 C CA . LEU A 1 101 ? 23.042 1.594 -23.442 1.00 56.53 101 LEU A CA 1
ATOM 793 C C . LEU A 1 101 ? 24.520 1.695 -23.089 1.00 56.53 101 LEU A C 1
ATOM 795 O O . LEU A 1 101 ? 24.991 1.128 -22.112 1.00 56.53 101 LEU A O 1
ATOM 799 N N . THR A 1 102 ? 25.252 2.443 -23.907 1.00 53.44 102 THR A N 1
ATOM 800 C CA . THR A 1 102 ? 26.673 2.776 -23.745 1.00 53.44 102 THR A CA 1
AT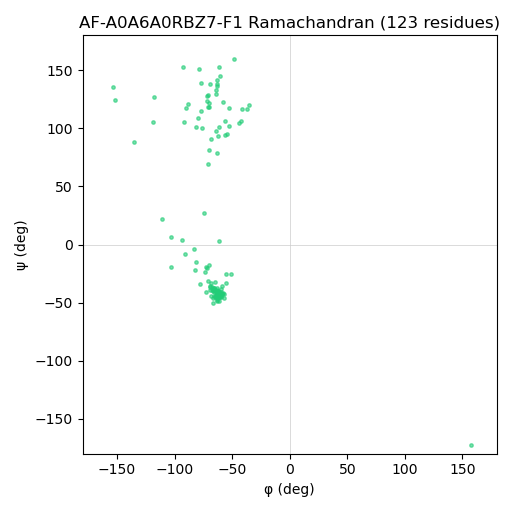OM 801 C C . THR A 1 102 ? 26.932 3.815 -22.650 1.00 53.44 102 THR A C 1
ATOM 803 O O . THR A 1 102 ? 27.902 4.565 -22.729 1.00 53.44 102 THR A O 1
ATOM 806 N N . THR A 1 103 ? 26.077 3.904 -21.635 1.00 56.84 103 THR A N 1
ATOM 807 C CA . THR A 1 103 ? 26.272 4.856 -20.543 1.00 56.84 103 THR A CA 1
ATOM 808 C C . THR A 1 103 ? 26.009 4.143 -19.234 1.00 56.84 103 THR A C 1
ATOM 810 O O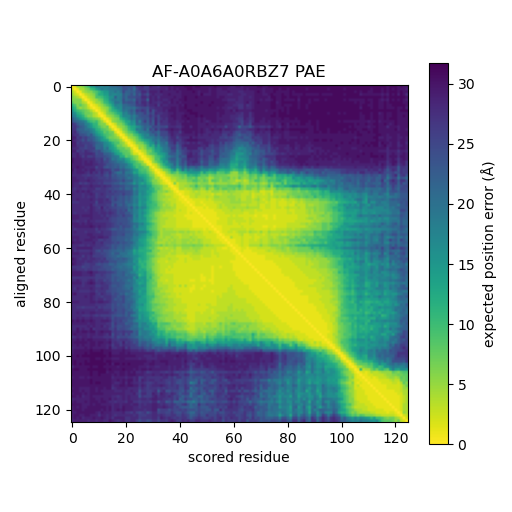 . THR A 1 103 ? 24.886 4.135 -18.739 1.00 56.84 103 THR A O 1
ATOM 813 N N . GLU A 1 104 ? 27.061 3.527 -18.694 1.00 56.69 104 GLU A N 1
ATOM 814 C CA . GLU A 1 104 ? 27.097 3.021 -17.325 1.00 56.69 104 GLU A CA 1
ATOM 815 C C . GLU A 1 104 ? 26.774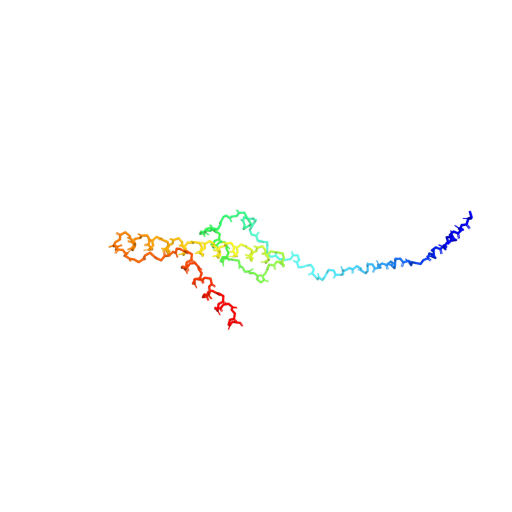 4.174 -16.367 1.00 56.69 104 GLU A C 1
ATOM 817 O O . GLU A 1 104 ? 27.636 4.975 -16.011 1.00 56.69 104 GLU A O 1
ATOM 822 N N . HIS A 1 105 ? 25.507 4.305 -15.983 1.00 59.88 105 HIS A N 1
ATOM 823 C CA . HIS A 1 105 ? 25.152 5.040 -14.781 1.00 59.88 105 HIS A CA 1
ATOM 824 C C . HIS A 1 105 ? 25.203 4.036 -13.641 1.00 59.88 105 HIS A C 1
ATOM 826 O O . HIS A 1 105 ? 24.571 2.982 -13.678 1.00 59.88 105 HIS A O 1
ATOM 832 N N . SER A 1 106 ? 26.054 4.324 -12.661 1.00 66.56 106 SER A N 1
ATOM 833 C CA . SER A 1 106 ? 26.147 3.499 -11.466 1.00 66.56 106 SER A CA 1
ATOM 834 C C . SER A 1 106 ? 24.822 3.580 -10.715 1.00 66.56 106 SER A C 1
ATOM 836 O O . SER A 1 106 ? 24.347 4.683 -10.449 1.00 66.56 106 SER A O 1
ATOM 838 N N . ALA A 1 107 ? 24.282 2.437 -10.287 1.00 63.34 107 ALA A N 1
ATOM 839 C CA . ALA A 1 107 ? 23.076 2.361 -9.456 1.00 63.34 107 ALA A CA 1
ATOM 840 C C . ALA A 1 107 ? 23.141 3.272 -8.210 1.00 63.34 107 ALA A C 1
ATOM 842 O O . ALA A 1 107 ? 22.121 3.721 -7.695 1.00 63.34 107 ALA A O 1
ATOM 843 N N . THR A 1 108 ? 24.351 3.595 -7.739 1.00 63.12 108 THR A N 1
ATOM 844 C CA . THR A 1 108 ? 24.570 4.548 -6.643 1.00 63.12 108 THR A CA 1
ATOM 845 C C . THR A 1 108 ? 24.236 5.996 -7.007 1.00 63.12 108 THR A C 1
ATOM 847 O O . THR A 1 108 ? 23.783 6.742 -6.143 1.00 63.12 108 THR A O 1
ATOM 850 N N . VAL A 1 109 ? 24.452 6.404 -8.260 1.00 68.38 109 VAL A N 1
ATOM 851 C CA . VAL A 1 109 ? 24.135 7.749 -8.764 1.00 68.38 109 VAL A CA 1
ATOM 852 C C . VAL A 1 109 ? 22.625 7.907 -8.912 1.00 68.38 109 VAL A C 1
ATOM 854 O O . VAL A 1 109 ? 22.081 8.926 -8.490 1.00 68.38 109 VAL A O 1
ATOM 857 N N . ASP A 1 110 ? 21.948 6.873 -9.411 1.00 71.75 110 ASP A N 1
ATOM 858 C CA . ASP A 1 110 ? 20.493 6.881 -9.582 1.00 71.75 110 ASP A CA 1
ATOM 859 C C . ASP A 1 110 ? 19.769 6.882 -8.225 1.00 71.75 110 ASP A C 1
ATOM 861 O O . ASP A 1 110 ? 18.900 7.722 -7.989 1.00 71.75 110 ASP A O 1
ATOM 865 N N . ALA A 1 111 ? 20.208 6.048 -7.275 1.00 72.19 111 ALA A N 1
ATOM 866 C CA . ALA A 1 111 ? 19.660 6.037 -5.916 1.00 72.19 111 ALA A CA 1
ATOM 867 C C . ALA A 1 111 ? 19.898 7.365 -5.170 1.00 72.19 111 ALA A C 1
ATOM 869 O O . ALA A 1 111 ? 19.025 7.856 -4.454 1.00 72.19 111 ALA A O 1
ATOM 870 N N . ALA A 1 112 ? 21.071 7.986 -5.344 1.00 70.12 112 ALA A N 1
ATOM 871 C CA . ALA A 1 112 ? 21.360 9.289 -4.748 1.00 70.12 112 ALA A CA 1
ATOM 872 C C . ALA A 1 112 ? 20.482 10.403 -5.342 1.00 70.12 112 ALA A C 1
ATOM 874 O O . ALA A 1 112 ? 20.027 11.286 -4.606 1.00 70.12 112 ALA A O 1
ATOM 875 N N . ALA A 1 113 ? 20.221 10.359 -6.653 1.00 70.81 113 ALA A N 1
ATOM 876 C CA . ALA A 1 113 ? 19.326 11.295 -7.323 1.00 70.81 113 ALA A CA 1
ATOM 877 C C . ALA A 1 113 ? 17.884 11.145 -6.811 1.00 70.81 113 ALA A C 1
ATOM 879 O O . ALA A 1 113 ? 17.253 12.144 -6.465 1.00 70.81 113 ALA A O 1
ATOM 880 N N . GLU A 1 114 ? 17.399 9.911 -6.670 1.00 77.94 114 GLU A N 1
ATOM 881 C CA . GLU A 1 114 ? 16.058 9.615 -6.159 1.00 77.94 114 GLU A CA 1
ATOM 882 C C . GLU A 1 114 ? 15.866 10.088 -4.707 1.00 77.94 114 GLU A C 1
ATOM 884 O O . GLU A 1 114 ? 14.916 10.817 -4.412 1.00 77.94 114 GLU A O 1
ATOM 889 N N . ILE A 1 115 ? 16.814 9.781 -3.810 1.00 74.62 115 ILE A N 1
ATOM 890 C CA . ILE A 1 115 ? 16.784 10.240 -2.409 1.00 74.62 115 ILE A CA 1
ATOM 891 C C . ILE A 1 115 ? 16.816 11.770 -2.337 1.00 74.62 115 ILE A C 1
ATOM 893 O O . ILE A 1 115 ? 16.095 12.374 -1.543 1.00 74.62 115 ILE A O 1
ATOM 897 N N . THR A 1 116 ? 17.628 12.418 -3.175 1.00 74.38 116 THR A N 1
ATOM 898 C CA . THR A 1 116 ? 17.726 13.884 -3.203 1.00 74.38 116 THR A CA 1
ATOM 899 C C . THR A 1 116 ? 16.400 14.522 -3.614 1.00 74.38 116 THR A C 1
ATOM 901 O O . THR A 1 116 ? 15.961 15.480 -2.975 1.00 74.38 116 THR A O 1
ATOM 904 N N . VAL A 1 117 ? 15.733 13.979 -4.635 1.00 70.81 117 VAL A N 1
ATOM 905 C CA . VAL A 1 117 ? 14.414 14.456 -5.079 1.00 70.81 117 VAL A CA 1
ATOM 906 C C . VAL A 1 117 ? 13.359 14.232 -3.991 1.00 70.81 117 VAL A C 1
ATOM 908 O O . VAL A 1 117 ? 12.617 15.160 -3.662 1.00 70.81 117 VAL A O 1
ATOM 911 N N . ALA A 1 118 ? 13.331 13.052 -3.365 1.00 70.19 118 ALA A N 1
ATOM 912 C CA . ALA A 1 118 ? 12.411 12.749 -2.268 1.00 70.19 118 ALA A CA 1
ATOM 913 C C . ALA A 1 118 ? 12.605 13.692 -1.062 1.00 70.19 118 ALA A C 1
ATOM 915 O O . ALA A 1 118 ? 11.630 14.197 -0.498 1.00 70.19 118 ALA A O 1
ATOM 916 N N . LEU A 1 119 ? 13.855 13.998 -0.696 1.00 76.19 119 LEU A N 1
ATOM 917 C CA . LEU A 1 119 ? 14.182 14.954 0.369 1.00 76.19 119 LEU A CA 1
ATOM 918 C C . LEU A 1 119 ? 13.760 16.387 0.025 1.00 76.19 119 LEU A C 1
ATOM 920 O O . LEU A 1 119 ? 13.308 17.122 0.898 1.00 76.19 119 LEU A O 1
ATOM 924 N N . GLN A 1 120 ? 13.890 16.815 -1.231 1.00 70.44 120 GLN A N 1
ATOM 925 C CA . GLN A 1 120 ? 13.463 18.155 -1.648 1.00 70.44 120 GLN A CA 1
ATOM 926 C C . GLN A 1 120 ? 11.938 18.309 -1.627 1.00 70.44 120 GLN A C 1
ATOM 928 O O . GLN A 1 120 ? 11.428 19.339 -1.179 1.00 70.44 120 GLN A O 1
ATOM 933 N N . LEU A 1 121 ? 11.211 17.274 -2.049 1.00 57.97 121 LEU A N 1
ATOM 934 C CA . LEU A 1 121 ? 9.749 17.263 -2.029 1.00 57.97 121 LEU A CA 1
ATOM 935 C C . LEU A 1 121 ? 9.194 17.261 -0.599 1.00 57.97 121 LEU A C 1
ATOM 937 O O . LEU A 1 121 ? 8.247 17.980 -0.312 1.00 57.97 121 LEU A O 1
ATOM 941 N N . THR A 1 122 ? 9.823 16.526 0.318 1.00 72.50 122 THR A N 1
ATOM 942 C CA . THR A 1 122 ? 9.379 16.435 1.724 1.00 72.50 122 THR A CA 1
ATOM 943 C C . THR A 1 122 ? 9.833 17.603 2.601 1.00 72.50 122 THR A C 1
ATOM 945 O O . THR A 1 122 ? 9.290 17.806 3.680 1.00 72.50 122 THR A O 1
ATOM 948 N N . ARG A 1 123 ? 10.807 18.401 2.148 1.00 66.25 123 ARG A N 1
ATOM 949 C CA . ARG A 1 123 ? 11.265 19.617 2.844 1.00 66.25 123 ARG A CA 1
ATOM 950 C C . ARG A 1 123 ? 10.517 20.886 2.415 1.00 66.25 123 ARG A C 1
ATOM 952 O O . ARG A 1 123 ? 10.757 21.943 2.990 1.00 66.25 123 ARG A O 1
ATOM 959 N N . SER A 1 124 ? 9.686 20.811 1.375 1.00 51.69 124 SER A N 1
ATOM 960 C CA . SER A 1 124 ? 8.931 21.957 0.835 1.00 51.69 124 SER A CA 1
ATOM 961 C C . SER A 1 124 ? 7.448 21.982 1.235 1.00 51.69 124 SER A C 1
ATOM 963 O O . SER A 1 124 ? 6.719 22.864 0.783 1.00 51.69 124 SER A O 1
ATOM 965 N N . THR A 1 125 ? 7.025 21.070 2.113 1.00 44.88 125 THR A N 1
ATOM 966 C CA . THR A 1 125 ? 5.730 21.071 2.820 1.00 44.88 125 THR A CA 1
ATOM 967 C C . THR A 1 125 ? 5.892 21.568 4.246 1.00 44.88 125 THR A C 1
ATOM 969 O O . THR A 1 125 ? 5.017 22.333 4.703 1.00 44.88 125 THR A O 1
#

Foldseek 3Di:
DDDDDDDDDDDDDDPPPPPPPPPPPPPPPPPQQDDQDPCLQVDQADDVNVVSLVPDDLVSHDPVVNVSSVVSVVRNVVVVVVVVVVVVVVVVVVVVVVDPPPDDDDPVNVVVVVVVVVVVVVVVD

pLDDT: mean 72.99, std 16.66, range [38.97, 96.0]

Mean predicted aligned error: 17.29 Å

Secondary structure (DSSP, 8-state):
-------PPPP-------------------TTPPPPPGGGTTSPSSHHHHHHHHS--GGGS-HHHHHHHHHHHHHHHHHHHHHHHHHHHHHHHHHHHHS-------HHHHHHHHHHHHHHHHT--

Sequence (125 aa):
MMIQVESRPMAPGTDRQSIDKEPIEYGPTDWNCTPIPLEIETLAPGPRLARLLTDIDTASLSSYDQITVLQARQRMANFYAAQVLDDMCEIIDKRVKDRVLTTEHSATVDAAAEITVALQLTRST

Radius of gyration: 29.77 Å; Cα contacts (8 Å, |Δi|>4): 40; chains: 1; bounding box: 71×32×87 Å